Protein AF-A0A6V7Y720-F1 (afdb_monomer_lite)

Secondary structure (DSSP, 8-state):
--S-SSSSHHHHHHHHIIIIIIHHHHHHHHT--HHHHHHHHHHHHT-TT-TT--HHHHHHHHHHHHHHHHHHHHHHHHHH-HHHHHHHHHHHH-

Sequence (94 aa):
MNNSEYLNDEKLLKWADYSFTKSVVHFKRVALTNVEFALLIAIIFTKSDAKDLSPEGKELLYNESVKYTNILLRYNQRRLGLIEGLKDWMNVFV

Radius of gyration: 18.91 Å; chains: 1; bounding box: 63×24×42 Å

Organism: Meloidogyne enterolobii (NCBI:txid390850)

pLDDT: mean 80.52, std 15.99, range [40.69, 97.31]

Structure (mmCIF, N/CA/C/O backbone):
data_AF-A0A6V7Y720-F1
#
_entry.id   AF-A0A6V7Y720-F1
#
loop_
_atom_site.group_PDB
_atom_site.id
_atom_site.type_symbol
_atom_site.label_atom_id
_atom_site.label_alt_id
_atom_site.label_comp_id
_atom_site.label_asym_id
_atom_site.label_entity_id
_atom_site.label_seq_id
_atom_site.pdbx_PDB_ins_code
_atom_site.Cartn_x
_atom_site.Cartn_y
_atom_site.Cartn_z
_atom_site.occupancy
_atom_site.B_iso_or_equiv
_atom_site.auth_seq_id
_atom_site.auth_comp_id
_atom_site.auth_asym_id
_atom_site.auth_atom_id
_atom_site.pdbx_PDB_model_num
ATOM 1 N N . MET A 1 1 ? -45.997 17.032 -22.991 1.00 40.69 1 MET A N 1
ATOM 2 C CA . MET A 1 1 ? -44.718 16.290 -22.985 1.00 40.69 1 MET A CA 1
ATOM 3 C C . MET A 1 1 ? -43.660 17.274 -22.525 1.00 40.69 1 MET A C 1
ATOM 5 O O . MET A 1 1 ? -43.490 18.289 -23.184 1.00 40.69 1 MET A O 1
ATOM 9 N N . ASN A 1 2 ? -43.117 17.081 -21.321 1.00 41.12 2 ASN A N 1
ATOM 10 C CA . ASN A 1 2 ? -42.305 18.082 -20.624 1.00 41.12 2 ASN A CA 1
ATOM 11 C C . ASN A 1 2 ? -40.814 17.743 -20.769 1.00 41.12 2 ASN A C 1
ATOM 13 O O . ASN A 1 2 ? -40.421 16.606 -20.532 1.00 41.12 2 ASN A O 1
ATOM 17 N N . ASN A 1 3 ? -40.011 18.740 -21.142 1.00 45.53 3 ASN A N 1
ATOM 18 C CA . ASN A 1 3 ? -38.576 18.687 -21.466 1.00 45.53 3 ASN A CA 1
ATOM 19 C C . ASN A 1 3 ? -37.641 18.399 -20.261 1.00 45.53 3 ASN A C 1
ATOM 21 O O . ASN A 1 3 ? -36.552 18.963 -20.178 1.00 45.53 3 ASN A O 1
ATOM 25 N N . SER A 1 4 ? -38.037 17.563 -19.298 1.00 49.12 4 SER A N 1
ATOM 26 C CA . SER A 1 4 ? -37.257 17.323 -18.070 1.00 49.12 4 SER A CA 1
ATOM 27 C C . SER A 1 4 ? -36.291 16.133 -18.132 1.00 49.12 4 SER A C 1
ATOM 29 O O . SER A 1 4 ? -35.559 15.919 -17.172 1.00 49.12 4 SER A O 1
ATOM 31 N N . GLU A 1 5 ? -36.254 15.364 -19.225 1.00 51.97 5 GLU A N 1
ATOM 32 C CA . GLU A 1 5 ? -35.441 14.134 -19.313 1.00 51.97 5 GLU A CA 1
ATOM 33 C C . GLU A 1 5 ? -33.995 14.332 -19.804 1.00 51.97 5 GLU A C 1
ATOM 35 O O . GLU A 1 5 ? -33.165 13.463 -19.576 1.00 51.97 5 GLU A O 1
ATOM 40 N N . TYR A 1 6 ? -33.637 15.483 -20.383 1.00 48.97 6 TYR A N 1
ATOM 41 C CA . TYR A 1 6 ? -32.305 15.685 -20.990 1.00 48.97 6 TYR A CA 1
ATOM 42 C C . TYR A 1 6 ? -31.305 16.471 -20.121 1.00 48.97 6 TYR A C 1
ATOM 44 O O . TYR A 1 6 ? -30.144 16.629 -20.487 1.00 48.97 6 TYR A O 1
ATOM 52 N N . LEU A 1 7 ? -31.724 16.962 -18.951 1.00 47.94 7 LEU A N 1
ATOM 53 C CA . LEU A 1 7 ? -30.911 17.832 -18.082 1.00 47.94 7 LEU A CA 1
ATOM 54 C C . LEU A 1 7 ? -29.957 17.078 -17.134 1.00 47.94 7 LEU A C 1
ATOM 56 O O . LEU A 1 7 ? -29.240 17.715 -16.362 1.00 47.94 7 LEU A O 1
ATOM 60 N N . ASN A 1 8 ? -29.924 15.741 -17.183 1.00 58.00 8 ASN A N 1
ATOM 61 C CA . ASN A 1 8 ? -29.133 14.921 -16.257 1.00 58.00 8 ASN A CA 1
ATOM 62 C C . ASN A 1 8 ? -27.934 14.194 -16.889 1.00 58.00 8 ASN A C 1
ATOM 64 O O . ASN A 1 8 ? -27.030 13.805 -16.150 1.00 58.00 8 ASN A O 1
ATOM 68 N N . ASP A 1 9 ? -27.861 14.074 -18.217 1.00 64.31 9 ASP A N 1
ATOM 69 C CA . ASP A 1 9 ? -26.787 13.325 -18.889 1.00 64.31 9 ASP A CA 1
ATOM 70 C C . ASP A 1 9 ? -25.442 14.049 -18.854 1.00 64.31 9 ASP A C 1
ATOM 72 O O . ASP A 1 9 ? -24.419 13.444 -18.554 1.00 64.31 9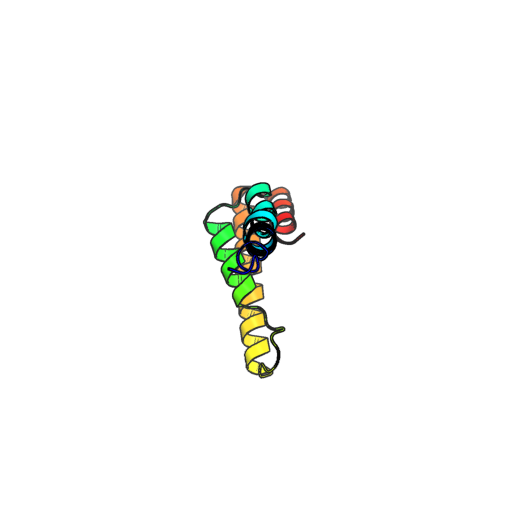 ASP A O 1
ATOM 76 N N . GLU A 1 10 ? -25.419 15.363 -19.079 1.00 70.94 10 GLU A N 1
ATOM 77 C CA . GLU A 1 10 ? -24.166 16.129 -19.084 1.00 70.94 10 GLU A CA 1
ATOM 78 C C . GLU A 1 10 ? -23.527 16.184 -17.687 1.00 70.94 10 GLU A C 1
ATOM 80 O O . GLU A 1 10 ? -22.305 16.127 -17.524 1.00 70.94 10 GLU A O 1
ATOM 85 N N . LYS A 1 11 ? -24.369 16.241 -16.648 1.00 75.00 11 LYS A N 1
ATOM 86 C CA . LYS A 1 11 ? -23.925 16.196 -15.257 1.00 75.00 11 LYS A CA 1
ATOM 87 C C . LYS A 1 11 ? -23.394 14.802 -14.929 1.00 75.00 11 LYS A C 1
ATOM 89 O O . LYS A 1 11 ? -22.277 14.707 -14.429 1.00 75.00 11 LYS A O 1
ATOM 94 N N . LEU A 1 12 ? -24.137 13.741 -15.258 1.00 72.00 12 LEU A N 1
ATOM 95 C CA . LEU A 1 12 ? -23.699 12.350 -15.085 1.00 72.00 12 LEU A CA 1
ATOM 96 C C . LEU A 1 12 ? -22.388 12.058 -15.820 1.00 72.00 12 LEU A C 1
ATOM 98 O O . LEU A 1 12 ? -21.490 11.466 -15.229 1.00 72.00 12 LEU A O 1
ATOM 102 N N . LEU A 1 13 ? -22.233 12.541 -17.053 1.00 72.38 13 LEU A N 1
ATOM 103 C CA . LEU A 1 13 ? -20.995 12.436 -17.825 1.00 72.38 13 LEU A CA 1
ATOM 104 C C . LEU A 1 13 ? -19.839 13.177 -17.147 1.00 72.38 13 LEU A C 1
ATOM 106 O O . LEU A 1 13 ? -18.743 12.633 -17.066 1.00 72.38 13 LEU A O 1
ATOM 110 N N . LYS A 1 14 ? -20.075 14.370 -16.586 1.00 76.69 14 LYS A N 1
ATOM 111 C CA . LYS A 1 14 ? -19.071 15.089 -15.781 1.00 76.69 14 LYS A CA 1
ATOM 112 C C . LYS A 1 14 ? -18.654 14.317 -14.532 1.00 76.69 14 LYS A C 1
ATOM 114 O O . LYS A 1 14 ?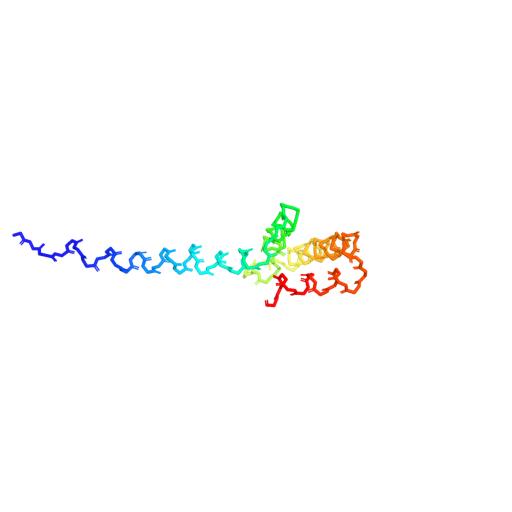 -17.470 14.300 -14.209 1.00 76.69 14 LYS A O 1
ATOM 119 N N . TRP A 1 15 ? -19.603 13.705 -13.824 1.00 74.50 15 TRP A N 1
ATOM 120 C CA . TRP A 1 15 ? -19.307 12.882 -12.649 1.00 74.50 15 TRP A CA 1
ATOM 121 C C . TRP A 1 15 ? -18.557 11.611 -13.040 1.00 74.50 15 TRP A C 1
ATOM 123 O O . TRP A 1 15 ? -17.548 11.301 -12.419 1.00 74.50 15 TRP A O 1
ATOM 133 N N . ALA A 1 16 ? -18.978 10.926 -14.102 1.00 66.88 16 ALA A N 1
ATOM 134 C CA . ALA A 1 16 ? -18.288 9.753 -14.622 1.00 66.88 16 ALA A CA 1
ATOM 135 C C . ALA A 1 16 ? -16.859 10.093 -15.080 1.00 66.88 16 ALA A C 1
ATOM 137 O O . ALA A 1 16 ? -15.918 9.398 -14.711 1.00 66.88 16 ALA A O 1
ATOM 138 N N . ASP A 1 17 ? -16.664 11.194 -15.806 1.00 67.62 17 ASP A N 1
ATOM 139 C CA . ASP A 1 17 ? -15.336 11.653 -16.223 1.00 67.62 17 ASP A CA 1
ATOM 140 C C . ASP A 1 17 ? -14.455 12.029 -15.021 1.00 67.62 17 ASP A C 1
ATOM 142 O O . ASP A 1 17 ? -13.271 11.694 -14.966 1.00 67.62 17 ASP A O 1
ATOM 146 N N . TYR A 1 18 ? -15.030 12.662 -13.997 1.00 69.75 18 TYR A N 1
ATOM 147 C CA . TYR A 1 18 ? -14.302 12.983 -12.772 1.00 69.75 18 TYR A CA 1
ATOM 148 C C . TYR A 1 18 ? -13.913 11.722 -11.982 1.00 69.75 18 TYR A C 1
ATOM 150 O O . TYR A 1 18 ? -12.765 11.599 -11.560 1.00 69.75 18 TYR A O 1
ATOM 158 N N . SER A 1 19 ? -14.841 10.778 -11.817 1.00 64.38 19 SER A N 1
ATOM 159 C CA . SER A 1 19 ? -14.661 9.561 -11.018 1.00 64.38 19 SER A CA 1
ATOM 160 C C . SER A 1 19 ? -13.824 8.484 -11.709 1.00 64.38 19 SER A C 1
ATOM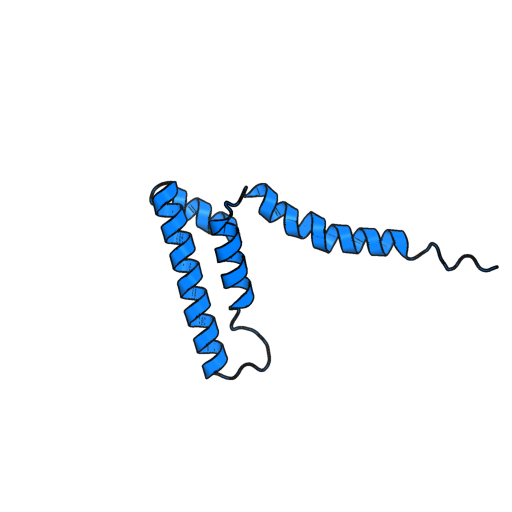 162 O O . SER A 1 19 ? -13.107 7.751 -11.034 1.00 64.38 19 SER A O 1
ATOM 164 N N . PHE A 1 20 ? -13.904 8.368 -13.035 1.00 64.81 20 PHE A N 1
ATOM 165 C CA . PHE A 1 20 ? -13.212 7.320 -13.786 1.00 64.81 20 PHE A CA 1
ATOM 166 C C . PHE A 1 20 ? -12.048 7.862 -14.602 1.00 64.81 20 PHE A C 1
ATOM 168 O O . PHE A 1 20 ? -10.980 7.263 -14.585 1.00 64.81 20 PHE A O 1
ATOM 175 N N . THR A 1 21 ? -12.185 8.994 -15.292 1.00 62.59 21 THR A N 1
ATOM 176 C CA . THR A 1 21 ? -11.092 9.497 -16.136 1.00 62.59 21 THR A CA 1
ATOM 177 C C . THR A 1 21 ? -10.053 10.225 -15.298 1.00 62.59 21 THR A C 1
ATOM 179 O O . THR A 1 21 ? -8.882 9.856 -15.330 1.00 62.59 21 THR A O 1
ATOM 182 N N . LYS A 1 22 ? -10.447 11.222 -14.495 1.00 60.66 22 LYS A N 1
ATOM 183 C CA . LYS A 1 22 ? -9.484 12.034 -13.727 1.00 60.66 22 LYS A CA 1
ATOM 184 C C . LYS A 1 22 ? -8.812 11.252 -12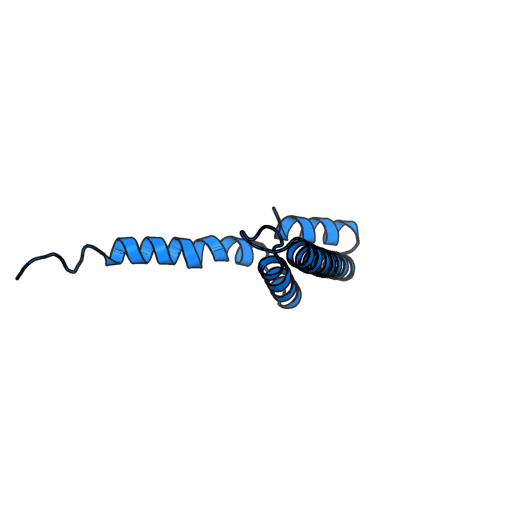.603 1.00 60.66 22 LYS A C 1
ATOM 186 O O . LYS A 1 22 ? -7.604 11.386 -12.423 1.00 60.66 22 LYS A O 1
ATOM 191 N N . SER A 1 23 ? -9.550 10.386 -11.911 1.00 61.69 23 SER A N 1
ATOM 192 C CA . SER A 1 23 ? -8.974 9.503 -10.889 1.00 61.69 23 SER A CA 1
ATOM 193 C C . SER A 1 23 ? -7.988 8.486 -11.478 1.00 61.69 23 SER A C 1
ATOM 195 O O . SER A 1 23 ? -6.988 8.170 -10.841 1.00 61.69 23 SER A O 1
ATOM 197 N N . VAL A 1 24 ? -8.212 8.014 -12.713 1.00 59.78 24 VAL A N 1
ATOM 198 C CA . VAL A 1 24 ? -7.329 7.037 -13.380 1.00 59.78 24 VAL A CA 1
ATOM 199 C C . VAL A 1 24 ? -6.186 7.698 -14.153 1.00 59.78 24 VAL A C 1
ATOM 201 O O . VAL A 1 24 ? -5.156 7.064 -14.377 1.00 59.78 24 VAL A O 1
ATOM 204 N N . VAL A 1 25 ? -6.304 8.978 -14.527 1.00 57.38 25 VAL A N 1
ATOM 205 C CA . VAL A 1 25 ? -5.236 9.731 -15.208 1.00 57.38 25 VAL A CA 1
ATOM 206 C C . VAL A 1 25 ? -3.944 9.729 -14.394 1.00 57.38 25 VAL A C 1
ATOM 208 O O . VAL A 1 25 ? -2.882 9.554 -14.986 1.00 57.38 25 VAL A O 1
ATOM 211 N N . HIS A 1 26 ? -4.010 9.824 -13.063 1.00 58.81 26 HIS A N 1
ATOM 212 C CA . HIS A 1 26 ? -2.820 9.714 -12.212 1.00 58.81 26 HIS A CA 1
ATOM 213 C C . HIS A 1 26 ? -2.164 8.326 -12.313 1.00 58.81 26 HIS A C 1
ATOM 215 O O . HIS A 1 26 ? -0.953 8.241 -12.498 1.00 58.81 26 HIS A O 1
ATOM 221 N N . PHE A 1 27 ? -2.951 7.245 -12.349 1.00 58.28 27 PHE A N 1
ATOM 222 C CA . PHE A 1 27 ? -2.433 5.881 -12.538 1.00 58.28 27 PHE A CA 1
ATOM 223 C C . PHE A 1 27 ? -1.872 5.630 -13.941 1.00 58.28 27 PHE A C 1
ATOM 225 O O . PHE A 1 27 ? -0.853 4.956 -14.088 1.00 58.28 27 PHE A O 1
ATOM 232 N N . LYS A 1 28 ? -2.482 6.218 -14.979 1.00 53.56 28 LYS A N 1
ATOM 233 C CA . LYS A 1 28 ? -1.952 6.170 -16.352 1.00 53.56 28 LYS A CA 1
ATOM 234 C C . LYS A 1 28 ? -0.643 6.942 -16.497 1.00 53.56 28 LYS A C 1
ATOM 236 O O . LYS A 1 28 ? 0.205 6.535 -17.283 1.00 53.56 28 LYS A O 1
ATOM 241 N N . ARG A 1 29 ? -0.471 8.037 -15.751 1.00 56.66 29 ARG A N 1
ATOM 242 C CA . ARG A 1 29 ? 0.725 8.888 -15.817 1.00 56.66 29 ARG A CA 1
ATOM 243 C C . ARG A 1 29 ? 1.958 8.227 -15.196 1.00 56.66 29 ARG A C 1
ATOM 245 O O . ARG A 1 29 ? 3.062 8.503 -15.647 1.00 56.66 29 ARG A O 1
ATOM 252 N N . VAL A 1 30 ? 1.756 7.350 -14.209 1.00 64.12 30 VAL A N 1
ATOM 253 C CA . VAL A 1 30 ? 2.825 6.606 -13.518 1.00 64.12 30 VAL A CA 1
ATOM 254 C C . VAL A 1 30 ? 3.130 5.257 -14.199 1.00 64.12 30 VAL A C 1
ATOM 256 O O . VAL A 1 30 ? 4.122 4.623 -13.871 1.00 64.12 30 VAL A O 1
ATOM 259 N N . ALA A 1 31 ? 2.336 4.833 -15.197 1.00 72.19 31 ALA A N 1
ATOM 260 C CA . ALA A 1 31 ? 2.529 3.575 -15.934 1.00 72.19 31 ALA A CA 1
ATOM 261 C C . ALA A 1 31 ? 2.790 2.369 -15.005 1.00 72.19 31 ALA A C 1
ATOM 263 O O . ALA A 1 31 ? 3.728 1.596 -15.212 1.00 72.19 31 ALA A O 1
ATOM 264 N N . LEU A 1 32 ? 1.953 2.238 -13.967 1.00 79.69 32 LEU A N 1
ATOM 265 C CA . LEU A 1 32 ? 2.100 1.210 -12.940 1.00 79.69 32 LEU A CA 1
ATOM 266 C C . LEU A 1 32 ? 2.137 -0.193 -13.553 1.00 79.69 32 LEU A C 1
ATOM 268 O O . LEU A 1 32 ? 1.310 -0.562 -14.390 1.00 79.69 32 LEU A O 1
ATOM 272 N N . THR A 1 33 ? 3.065 -1.005 -13.069 1.00 85.50 33 THR A N 1
ATOM 273 C CA . THR A 1 33 ? 3.050 -2.452 -13.260 1.00 85.50 33 THR A CA 1
ATOM 274 C C . THR A 1 33 ? 1.849 -3.074 -12.541 1.00 85.50 33 THR A C 1
ATOM 276 O O . THR A 1 33 ? 1.315 -2.525 -11.574 1.00 85.50 33 THR A O 1
ATOM 279 N N . ASN A 1 34 ? 1.460 -4.285 -12.948 1.00 86.25 34 ASN A N 1
ATOM 280 C CA . ASN A 1 34 ? 0.391 -5.032 -12.273 1.00 86.25 34 ASN A CA 1
ATOM 281 C C . ASN A 1 34 ? 0.683 -5.265 -10.779 1.00 86.25 34 ASN A C 1
ATOM 283 O O . ASN A 1 34 ? -0.243 -5.316 -9.973 1.00 86.25 34 ASN A O 1
ATOM 287 N N . VAL A 1 35 ? 1.963 -5.397 -10.408 1.00 89.31 35 VAL A N 1
ATOM 288 C CA . VAL A 1 35 ? 2.388 -5.582 -9.013 1.00 89.31 35 VAL A CA 1
ATOM 289 C C . VAL A 1 35 ? 2.184 -4.297 -8.215 1.00 89.31 35 VAL A C 1
ATOM 291 O O . VAL A 1 35 ? 1.595 -4.343 -7.138 1.00 89.31 35 VAL A O 1
ATOM 294 N N . GLU A 1 36 ? 2.610 -3.152 -8.752 1.00 88.56 36 GLU A N 1
ATOM 295 C CA . GLU A 1 36 ? 2.410 -1.851 -8.103 1.00 88.56 36 GLU A CA 1
ATOM 296 C C . GLU A 1 36 ? 0.924 -1.526 -7.958 1.00 88.56 36 GLU A C 1
ATOM 298 O O . GLU A 1 36 ? 0.494 -1.096 -6.891 1.00 88.56 36 GLU A O 1
ATOM 303 N N . PHE A 1 37 ? 0.123 -1.810 -8.989 1.00 87.44 37 PHE A N 1
ATOM 304 C CA . PHE A 1 37 ? -1.325 -1.632 -8.934 1.00 87.44 37 PHE A CA 1
ATOM 305 C C . PHE A 1 37 ? -1.970 -2.493 -7.837 1.00 87.44 37 PHE A C 1
ATOM 307 O O . PHE A 1 37 ? -2.728 -1.978 -7.018 1.00 87.44 37 PHE A O 1
ATOM 314 N N . ALA A 1 38 ? -1.639 -3.786 -7.764 1.00 89.94 38 ALA A N 1
ATOM 315 C CA . ALA A 1 38 ? -2.185 -4.679 -6.742 1.00 89.94 38 ALA A CA 1
ATOM 316 C C . ALA A 1 38 ? -1.799 -4.247 -5.316 1.00 89.94 38 ALA A C 1
ATOM 318 O O . ALA A 1 38 ? -2.642 -4.246 -4.416 1.00 89.94 38 ALA A O 1
ATOM 319 N N . LEU A 1 39 ? -0.542 -3.844 -5.111 1.00 92.00 39 LEU A N 1
ATOM 320 C CA . LEU A 1 39 ? -0.061 -3.357 -3.817 1.00 92.00 39 LEU A CA 1
ATOM 321 C C . LEU A 1 39 ? -0.722 -2.036 -3.426 1.00 92.00 39 LEU A C 1
ATOM 323 O O . LEU A 1 39 ? -1.082 -1.857 -2.265 1.00 92.00 39 LEU A O 1
ATOM 327 N N . LEU A 1 40 ? -0.938 -1.137 -4.384 1.00 90.00 40 LEU A N 1
ATOM 328 C CA . LEU A 1 40 ? -1.631 0.116 -4.130 1.00 90.00 40 LEU A CA 1
ATOM 329 C C . LEU A 1 40 ? -3.086 -0.110 -3.707 1.00 90.00 40 LEU A C 1
ATOM 331 O O . LEU A 1 40 ? -3.554 0.509 -2.752 1.00 90.00 40 LEU A O 1
ATOM 335 N N . ILE A 1 41 ? -3.788 -1.026 -4.378 1.00 90.06 41 ILE A N 1
ATOM 336 C CA . ILE A 1 41 ? -5.145 -1.422 -3.997 1.00 90.06 41 ILE A CA 1
ATOM 337 C C . ILE A 1 41 ? -5.161 -1.960 -2.562 1.00 90.06 41 ILE A C 1
ATOM 339 O O . ILE A 1 41 ? -5.976 -1.509 -1.758 1.00 90.06 41 ILE A O 1
ATOM 343 N N . ALA A 1 42 ? -4.229 -2.851 -2.207 1.00 92.56 42 ALA A N 1
ATOM 344 C CA . ALA A 1 42 ? -4.120 -3.363 -0.842 1.00 92.56 42 ALA A CA 1
ATOM 345 C C . ALA A 1 42 ? -3.941 -2.228 0.183 1.00 92.56 42 ALA A C 1
ATOM 347 O O . ALA A 1 42 ? -4.672 -2.181 1.168 1.00 92.56 42 ALA A O 1
ATOM 348 N N . ILE A 1 43 ? -3.055 -1.263 -0.093 1.00 91.75 43 ILE A N 1
ATOM 349 C CA . ILE A 1 43 ? -2.820 -0.101 0.779 1.00 91.75 43 ILE A CA 1
ATOM 350 C C . ILE A 1 43 ? -4.103 0.717 0.975 1.00 91.75 43 ILE A C 1
ATOM 352 O O . ILE A 1 43 ? -4.454 1.032 2.113 1.00 91.75 43 ILE A O 1
ATOM 356 N N . ILE A 1 44 ? -4.830 1.013 -0.109 1.00 89.19 44 ILE A N 1
ATOM 357 C CA . ILE A 1 44 ? -6.090 1.773 -0.065 1.00 89.19 44 ILE A CA 1
ATOM 358 C C . ILE A 1 44 ? -7.138 1.064 0.803 1.00 89.19 44 ILE A C 1
ATOM 360 O O . ILE A 1 44 ? -7.807 1.718 1.603 1.00 89.19 44 ILE A O 1
ATOM 364 N N . PHE A 1 45 ? -7.269 -0.258 0.679 1.00 90.44 45 PHE A N 1
ATOM 365 C CA . PHE A 1 45 ? -8.235 -1.037 1.461 1.00 90.44 45 PHE A CA 1
ATOM 366 C C . PHE A 1 45 ? -7.815 -1.260 2.920 1.00 90.44 45 PHE A C 1
ATOM 368 O O . PHE A 1 45 ? -8.663 -1.566 3.754 1.00 90.44 45 PHE A O 1
ATOM 375 N N . THR A 1 46 ? -6.540 -1.059 3.256 1.00 93.25 46 THR A N 1
ATOM 376 C CA . THR A 1 46 ? -6.016 -1.162 4.632 1.00 93.25 46 THR A CA 1
ATOM 377 C C . THR A 1 46 ? -5.965 0.170 5.384 1.00 93.25 46 THR A C 1
ATOM 379 O O . THR A 1 46 ? -5.207 0.329 6.337 1.00 93.25 46 THR A O 1
ATOM 382 N N . LYS A 1 47 ? -6.756 1.163 4.974 1.00 88.31 47 LYS A N 1
ATOM 383 C CA . LYS A 1 47 ? -6.809 2.454 5.663 1.00 88.31 47 LYS A CA 1
ATOM 384 C C . LYS A 1 47 ? -7.371 2.328 7.084 1.00 88.31 47 LYS A C 1
ATOM 386 O O . LYS A 1 47 ? -8.525 1.956 7.281 1.00 88.31 47 LYS A O 1
ATOM 391 N N . SER A 1 48 ? -6.553 2.674 8.077 1.00 91.69 48 SER A N 1
ATOM 392 C CA . SER A 1 48 ? -6.900 2.602 9.503 1.00 91.69 48 SER A CA 1
ATOM 393 C C . SER A 1 48 ? -7.656 3.825 10.033 1.00 91.69 48 SER A C 1
ATOM 395 O O . SER A 1 48 ? -8.065 3.843 11.194 1.00 91.69 48 SER A O 1
ATOM 397 N N . ASP A 1 49 ? -7.860 4.852 9.208 1.00 89.31 49 ASP A N 1
ATOM 398 C CA . ASP A 1 49 ? -8.540 6.100 9.570 1.00 89.31 49 ASP A CA 1
ATOM 399 C C . ASP A 1 49 ? -10.068 6.037 9.403 1.00 89.31 49 ASP A C 1
ATOM 401 O O . ASP A 1 49 ? -10.756 7.030 9.649 1.00 89.31 49 ASP A O 1
ATOM 405 N N . ALA A 1 50 ? -10.619 4.876 9.030 1.00 88.06 50 ALA A N 1
ATOM 406 C CA . ALA A 1 50 ? -12.058 4.716 8.892 1.00 88.06 50 ALA A CA 1
ATOM 407 C C . ALA A 1 50 ? -12.782 4.974 10.224 1.00 88.06 50 ALA A C 1
ATOM 409 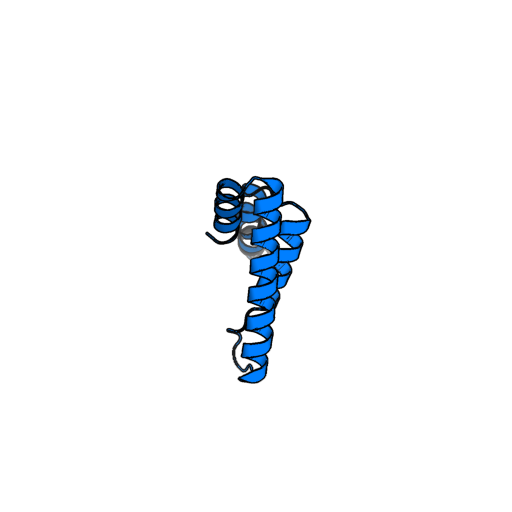O O . ALA A 1 50 ? -12.371 4.538 11.309 1.00 88.06 50 ALA A O 1
ATOM 410 N N . LYS A 1 51 ? -13.885 5.719 10.123 1.00 91.25 51 LYS A N 1
ATOM 411 C CA . LYS A 1 51 ? -14.739 6.053 11.260 1.00 91.25 51 LYS A CA 1
ATOM 412 C C . LYS A 1 51 ? -15.287 4.768 11.890 1.00 91.25 51 LYS A C 1
ATOM 414 O O . LYS A 1 51 ? -15.549 3.796 11.191 1.00 91.25 51 LYS A O 1
ATOM 419 N N . ASP A 1 52 ? -15.447 4.786 13.210 1.00 94.12 52 ASP A N 1
ATOM 420 C CA . ASP A 1 52 ? -16.073 3.713 13.996 1.00 94.12 52 ASP A CA 1
ATOM 421 C C . ASP A 1 52 ? -15.285 2.383 14.059 1.00 94.12 52 ASP A C 1
ATOM 423 O O . ASP A 1 52 ? -15.771 1.400 14.616 1.00 94.12 52 ASP A O 1
ATOM 427 N N . LEU A 1 53 ? -14.030 2.354 13.587 1.00 94.38 53 LEU A N 1
ATOM 428 C CA . LEU A 1 53 ? -13.105 1.249 13.866 1.00 94.38 53 LEU A CA 1
ATOM 429 C C . LEU A 1 53 ? -12.722 1.196 15.352 1.00 94.38 53 LEU A C 1
ATOM 431 O O . LEU A 1 53 ? -12.357 2.221 15.944 1.00 94.38 53 LEU A O 1
ATOM 435 N N . SER A 1 54 ? -12.714 -0.015 15.923 1.00 96.88 54 SER A N 1
ATOM 436 C CA . SER A 1 54 ? -12.143 -0.253 17.252 1.00 96.88 54 SER A CA 1
ATOM 437 C C . SER A 1 54 ? -10.634 0.035 17.256 1.00 96.88 54 SER A C 1
ATOM 439 O O . SER A 1 54 ? -10.001 -0.029 16.196 1.00 96.88 54 SER A O 1
ATOM 441 N N . PRO A 1 55 ? -10.027 0.341 18.417 1.00 96.00 55 PRO A N 1
ATOM 442 C CA . PRO A 1 55 ? -8.580 0.526 18.521 1.00 96.00 55 PRO A CA 1
ATOM 443 C C . PRO A 1 55 ? -7.775 -0.634 17.915 1.00 96.00 55 PRO A C 1
ATOM 445 O O . PRO A 1 55 ? -6.849 -0.399 17.142 1.00 96.00 55 PRO A O 1
ATOM 448 N N . GLU A 1 56 ? -8.191 -1.874 18.176 1.00 97.31 56 GLU A N 1
ATOM 449 C CA . GLU A 1 56 ? -7.555 -3.090 17.659 1.00 97.31 56 GLU A CA 1
ATOM 450 C C . GLU A 1 56 ? -7.701 -3.193 16.135 1.00 97.31 56 GLU A C 1
ATOM 452 O O . GLU A 1 56 ? -6.754 -3.543 15.432 1.00 97.31 56 GLU A O 1
ATOM 457 N N . GLY A 1 57 ? -8.875 -2.840 15.598 1.00 96.38 57 GLY A N 1
ATOM 458 C CA . GLY A 1 57 ? -9.110 -2.800 14.154 1.00 96.38 57 GLY A CA 1
ATOM 459 C C . GLY A 1 57 ? -8.239 -1.757 13.451 1.00 96.38 57 GLY A C 1
ATOM 460 O O . GLY A 1 57 ? -7.689 -2.030 12.382 1.00 96.38 57 GLY A O 1
ATOM 461 N N . LYS A 1 58 ? -8.055 -0.582 14.068 1.00 96.69 58 LYS A N 1
ATOM 462 C CA . LYS A 1 58 ? -7.149 0.456 13.553 1.00 96.69 58 LYS A CA 1
ATOM 463 C C . LYS A 1 58 ? -5.703 -0.021 13.534 1.00 96.69 58 LYS A C 1
ATOM 465 O O . LYS A 1 58 ? -5.016 0.190 12.538 1.00 96.69 58 LYS A O 1
ATOM 470 N N . GLU A 1 59 ? -5.253 -0.666 14.607 1.00 96.75 59 GLU A N 1
ATOM 471 C CA . GLU A 1 59 ? -3.896 -1.207 14.702 1.00 96.75 59 GLU A CA 1
ATOM 472 C C . GLU A 1 59 ? -3.645 -2.295 13.650 1.00 96.75 59 GLU A C 1
ATOM 474 O O . GLU A 1 59 ? -2.636 -2.253 12.943 1.00 96.75 59 GLU A O 1
ATOM 479 N N . LEU A 1 60 ? -4.589 -3.225 13.479 1.00 97.06 60 LEU A N 1
ATOM 480 C CA . LEU A 1 60 ? -4.495 -4.286 12.476 1.00 97.06 60 LEU A CA 1
ATOM 481 C C . LEU A 1 60 ? -4.382 -3.715 11.059 1.00 97.06 60 LEU A C 1
ATOM 483 O O . LEU A 1 60 ? -3.476 -4.090 10.311 1.00 97.06 60 LEU A O 1
ATOM 487 N N . LEU A 1 61 ? -5.274 -2.789 10.695 1.00 96.69 61 LEU A N 1
ATOM 488 C CA . LEU A 1 61 ? -5.267 -2.164 9.370 1.00 96.69 61 LEU A CA 1
ATOM 489 C C . LEU A 1 61 ? -3.997 -1.336 9.149 1.00 96.69 61 LEU A C 1
ATOM 491 O O . LEU A 1 61 ? -3.389 -1.420 8.083 1.00 96.69 61 LEU A O 1
ATOM 495 N N . TYR A 1 62 ? -3.534 -0.615 10.173 1.00 95.75 62 TYR A N 1
ATOM 496 C CA . TYR A 1 62 ? -2.280 0.129 10.104 1.00 95.75 62 TYR A CA 1
ATOM 497 C C . TYR A 1 62 ? -1.093 -0.799 9.820 1.00 95.75 62 TYR A C 1
ATOM 499 O O . TYR A 1 62 ? -0.341 -0.558 8.874 1.00 95.75 62 TYR A O 1
ATOM 507 N N . ASN A 1 63 ? -0.959 -1.893 10.571 1.00 96.50 63 ASN A N 1
ATOM 508 C CA . ASN A 1 63 ? 0.137 -2.845 10.400 1.00 96.50 63 ASN A CA 1
ATOM 509 C C . ASN A 1 63 ? 0.147 -3.480 9.000 1.00 96.50 63 ASN A C 1
ATOM 511 O O . ASN A 1 63 ? 1.207 -3.584 8.374 1.00 96.50 63 ASN A O 1
ATOM 515 N N . GLU A 1 64 ? -1.024 -3.844 8.469 1.00 96.31 64 GLU A N 1
ATOM 516 C CA . GLU A 1 64 ? -1.132 -4.349 7.097 1.00 96.31 64 GLU A CA 1
ATOM 517 C C . GLU A 1 64 ? -0.797 -3.264 6.057 1.00 96.31 64 GLU A C 1
ATOM 519 O O . GLU A 1 64 ? -0.034 -3.529 5.124 1.00 96.31 64 GLU A O 1
ATOM 524 N N . SER A 1 65 ? -1.245 -2.019 6.247 1.00 94.19 65 SER A N 1
ATOM 525 C CA . SER A 1 65 ? -0.906 -0.910 5.339 1.00 94.19 65 SER A CA 1
ATOM 526 C C . SER A 1 65 ? 0.604 -0.645 5.271 1.00 94.19 65 SER A C 1
ATOM 528 O O . SER A 1 65 ? 1.172 -0.483 4.183 1.00 94.19 65 SER A O 1
ATOM 530 N N . VAL A 1 66 ? 1.293 -0.690 6.418 1.00 94.88 66 VAL A N 1
ATOM 531 C CA . VAL A 1 66 ? 2.750 -0.524 6.519 1.00 94.88 66 VAL A CA 1
ATOM 532 C C . VAL A 1 66 ? 3.471 -1.663 5.803 1.00 94.88 66 VAL A C 1
ATOM 534 O O . VAL A 1 66 ? 4.442 -1.440 5.074 1.00 94.88 66 VAL A O 1
ATOM 537 N N . LYS A 1 67 ? 2.989 -2.897 5.963 1.00 96.56 67 LYS A N 1
ATOM 538 C CA . LYS A 1 67 ? 3.542 -4.077 5.291 1.00 96.56 67 LYS A CA 1
ATOM 539 C C . LYS A 1 67 ? 3.456 -3.954 3.770 1.00 96.56 67 LYS A C 1
ATOM 541 O O . LYS A 1 67 ? 4.482 -4.124 3.109 1.00 96.56 67 LYS A O 1
ATOM 546 N N . TYR A 1 68 ? 2.297 -3.608 3.207 1.00 95.25 68 TYR A N 1
ATOM 547 C CA . TYR A 1 68 ? 2.161 -3.438 1.753 1.00 95.25 68 TYR A CA 1
ATOM 548 C C . TYR A 1 68 ? 2.990 -2.265 1.221 1.00 95.25 68 TYR A C 1
ATOM 550 O O . TYR A 1 68 ? 3.644 -2.399 0.185 1.00 95.25 68 TYR A O 1
ATOM 558 N N . THR A 1 69 ? 3.067 -1.165 1.974 1.00 93.44 69 THR A N 1
ATOM 559 C CA . THR A 1 69 ? 3.922 -0.013 1.641 1.00 93.44 69 THR A CA 1
ATOM 560 C C . THR A 1 69 ? 5.398 -0.409 1.549 1.00 93.44 69 THR A C 1
ATOM 562 O O . THR A 1 69 ? 6.086 -0.054 0.589 1.00 93.44 69 THR A O 1
ATOM 565 N N . ASN A 1 70 ? 5.882 -1.210 2.503 1.00 95.38 70 ASN A N 1
ATOM 566 C CA . ASN A 1 70 ? 7.252 -1.724 2.504 1.00 95.38 70 ASN A CA 1
ATOM 567 C C . ASN A 1 70 ? 7.522 -2.700 1.352 1.00 95.38 70 ASN A C 1
ATOM 569 O O . ASN A 1 70 ? 8.618 -2.697 0.786 1.00 95.38 70 ASN A O 1
ATOM 573 N N . ILE A 1 71 ? 6.547 -3.545 1.001 1.00 96.12 71 ILE A N 1
ATOM 574 C CA . ILE A 1 71 ? 6.667 -4.455 -0.145 1.00 96.12 71 ILE A CA 1
ATOM 575 C C . ILE A 1 71 ? 6.791 -3.649 -1.443 1.00 96.12 71 ILE A C 1
ATOM 577 O O . ILE A 1 71 ? 7.671 -3.954 -2.247 1.00 96.12 71 ILE A O 1
ATOM 581 N N . LEU A 1 72 ? 5.981 -2.600 -1.615 1.00 94.12 72 LEU A N 1
ATOM 582 C CA . LEU A 1 72 ? 6.025 -1.724 -2.787 1.00 94.12 72 LEU A CA 1
ATOM 583 C C . LEU A 1 72 ? 7.383 -1.026 -2.928 1.00 94.12 72 LEU A C 1
ATOM 585 O O . LEU A 1 72 ? 7.996 -1.086 -3.991 1.00 94.12 72 LEU A O 1
ATOM 589 N N . LEU A 1 73 ? 7.908 -0.450 -1.840 1.00 93.44 73 LEU A N 1
ATOM 590 C CA . LEU A 1 73 ? 9.234 0.173 -1.848 1.00 93.44 73 LEU A CA 1
ATOM 591 C C . LEU A 1 73 ? 10.322 -0.825 -2.269 1.00 93.44 73 LEU A C 1
ATOM 593 O O . LEU A 1 73 ? 11.136 -0.537 -3.145 1.00 93.44 73 LEU A O 1
ATOM 597 N N . ARG A 1 74 ? 10.322 -2.024 -1.676 1.00 95.50 74 ARG A N 1
ATOM 598 C CA . ARG A 1 74 ? 11.312 -3.064 -1.995 1.00 95.50 74 ARG A CA 1
ATOM 599 C C . ARG A 1 74 ? 11.182 -3.566 -3.429 1.00 95.50 74 ARG A C 1
ATOM 601 O O . ARG A 1 74 ? 12.201 -3.868 -4.048 1.00 95.50 74 ARG A O 1
ATOM 608 N N . TYR A 1 75 ? 9.961 -3.679 -3.949 1.00 94.38 75 TYR A N 1
ATOM 609 C CA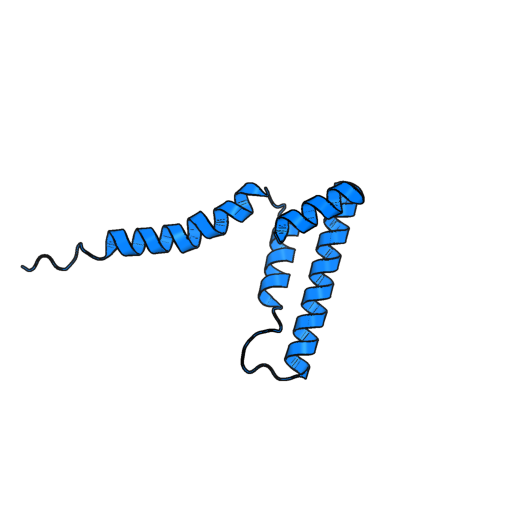 . TYR A 1 75 ? 9.718 -4.044 -5.342 1.00 94.38 75 TYR A CA 1
ATOM 610 C C . TYR A 1 75 ? 10.351 -3.012 -6.285 1.00 94.38 75 TYR A C 1
ATOM 612 O O . TYR A 1 75 ? 11.163 -3.384 -7.137 1.00 94.38 75 TYR A O 1
ATOM 620 N N . ASN A 1 76 ? 10.094 -1.723 -6.051 1.00 91.38 76 ASN A N 1
ATOM 621 C CA . ASN A 1 76 ? 10.637 -0.639 -6.872 1.00 91.38 76 ASN A CA 1
ATOM 622 C C . ASN A 1 76 ? 12.165 -0.567 -6.769 1.00 91.38 76 ASN A C 1
ATOM 624 O O . ASN A 1 76 ? 12.848 -0.467 -7.787 1.00 91.38 76 ASN A O 1
ATOM 628 N N . GLN A 1 77 ? 12.723 -0.712 -5.562 1.00 93.06 77 GLN A N 1
ATOM 629 C CA . GLN A 1 77 ? 14.174 -0.728 -5.345 1.00 93.06 77 GLN A CA 1
ATOM 630 C C . GLN A 1 77 ? 14.878 -1.896 -6.042 1.00 93.06 77 GLN A C 1
ATOM 632 O O . GLN A 1 77 ? 15.976 -1.726 -6.566 1.00 93.06 77 GLN A O 1
ATOM 637 N N . ARG A 1 78 ? 14.257 -3.082 -6.081 1.00 93.94 78 ARG A N 1
ATOM 638 C CA . ARG A 1 78 ? 14.798 -4.235 -6.821 1.00 93.94 78 ARG A CA 1
ATOM 639 C C . ARG A 1 78 ? 14.749 -4.030 -8.332 1.00 93.94 78 ARG A C 1
ATOM 641 O O . ARG A 1 78 ? 15.630 -4.523 -9.026 1.00 93.94 78 ARG A O 1
ATOM 648 N N . ARG A 1 79 ? 13.718 -3.345 -8.832 1.00 92.31 79 ARG A N 1
ATOM 649 C CA . ARG A 1 79 ? 13.495 -3.125 -10.266 1.00 92.31 79 ARG A CA 1
ATOM 650 C C . ARG A 1 79 ? 14.374 -2.012 -10.835 1.00 92.31 79 ARG A C 1
ATOM 652 O O . ARG A 1 79 ? 14.850 -2.143 -11.957 1.00 92.31 79 ARG A O 1
ATOM 659 N N . LEU A 1 80 ? 14.565 -0.931 -10.080 1.00 90.38 80 LEU A N 1
ATOM 660 C CA . LEU A 1 80 ? 15.150 0.316 -10.584 1.00 90.38 80 LEU A CA 1
ATOM 661 C C . LEU A 1 80 ? 16.475 0.698 -9.905 1.00 90.38 80 LEU A C 1
ATOM 663 O O . LEU A 1 80 ? 17.180 1.559 -10.416 1.00 90.38 80 LEU A O 1
ATOM 667 N N . GLY A 1 81 ? 16.829 0.065 -8.783 1.00 89.75 81 GLY A N 1
ATOM 668 C CA . GLY A 1 81 ? 17.922 0.501 -7.911 1.00 89.75 81 GLY A CA 1
ATOM 669 C C . GLY A 1 81 ? 17.414 1.279 -6.694 1.00 89.75 81 GLY A C 1
ATOM 670 O O . GLY A 1 81 ? 16.248 1.664 -6.617 1.00 89.75 81 GLY A O 1
ATOM 671 N N . LEU A 1 82 ? 18.276 1.484 -5.693 1.00 88.38 82 LEU A N 1
ATOM 672 C CA . LEU A 1 82 ? 17.868 2.020 -4.386 1.00 88.38 82 LEU A CA 1
ATOM 673 C C . LEU A 1 82 ? 17.243 3.423 -4.465 1.00 88.38 82 LEU A C 1
ATOM 675 O O . LEU A 1 82 ? 16.208 3.662 -3.841 1.00 88.38 82 LEU A O 1
ATOM 679 N N . ILE A 1 83 ? 17.873 4.342 -5.204 1.00 90.50 83 ILE A N 1
ATOM 680 C CA . ILE A 1 83 ? 17.465 5.755 -5.275 1.00 90.50 83 ILE A CA 1
ATOM 681 C C . ILE A 1 83 ? 16.292 5.918 -6.241 1.00 90.50 83 ILE A C 1
ATOM 683 O O . ILE A 1 83 ? 15.297 6.566 -5.918 1.00 90.50 83 ILE A O 1
ATOM 687 N N . GLU A 1 84 ? 16.392 5.317 -7.420 1.00 87.38 84 GLU A N 1
ATOM 688 C CA . GLU A 1 84 ? 15.378 5.364 -8.468 1.00 87.38 84 GLU A CA 1
ATOM 689 C C . GLU A 1 84 ? 14.094 4.674 -8.008 1.00 87.38 84 GLU A C 1
ATOM 691 O O . GLU A 1 84 ? 13.009 5.219 -8.185 1.00 87.38 84 GLU A O 1
ATOM 696 N N . GLY A 1 85 ? 14.212 3.533 -7.326 1.00 85.00 85 GLY A N 1
ATOM 697 C CA . GLY A 1 85 ? 13.074 2.829 -6.749 1.00 85.00 85 GLY A CA 1
ATOM 698 C C . GLY A 1 85 ? 12.379 3.610 -5.634 1.00 85.00 85 GLY A C 1
ATOM 699 O O . GLY A 1 85 ? 11.155 3.567 -5.537 1.00 85.00 85 GLY A O 1
ATOM 700 N N . LEU A 1 86 ? 13.128 4.368 -4.824 1.00 86.44 86 LEU A N 1
ATOM 701 C CA . LEU A 1 86 ? 12.537 5.273 -3.834 1.00 86.44 86 LEU A CA 1
ATOM 702 C C . LEU A 1 86 ? 11.769 6.417 -4.511 1.00 86.44 86 LEU A C 1
ATOM 704 O O . LEU A 1 86 ? 10.647 6.710 -4.110 1.00 86.44 86 LEU A O 1
ATOM 708 N N . LYS A 1 87 ? 12.346 7.042 -5.547 1.00 85.44 87 LYS A N 1
ATOM 709 C CA . LYS A 1 87 ? 11.675 8.106 -6.316 1.00 85.44 87 LYS A CA 1
ATOM 710 C C . LYS A 1 87 ? 10.387 7.604 -6.962 1.00 85.44 87 LYS A C 1
ATOM 712 O O . LYS A 1 87 ? 9.363 8.273 -6.883 1.00 85.44 87 LYS A O 1
ATOM 717 N N . ASP A 1 88 ? 10.439 6.421 -7.564 1.00 82.19 88 ASP A N 1
ATOM 718 C CA . ASP A 1 88 ? 9.282 5.806 -8.206 1.00 82.19 88 ASP A CA 1
ATOM 719 C C . ASP A 1 88 ? 8.193 5.453 -7.185 1.00 82.19 88 ASP A C 1
ATOM 721 O O . ASP A 1 88 ? 7.029 5.771 -7.391 1.00 82.19 88 ASP A O 1
ATOM 725 N N . TRP A 1 89 ? 8.578 4.910 -6.022 1.00 84.75 89 TRP A N 1
ATOM 726 C CA . TRP A 1 89 ? 7.658 4.697 -4.900 1.00 84.75 89 TRP A CA 1
ATOM 727 C C . TRP A 1 89 ? 6.994 6.006 -4.447 1.00 84.75 89 TRP A C 1
ATOM 729 O O . TRP A 1 89 ? 5.779 6.035 -4.285 1.00 84.75 89 TRP A O 1
ATOM 739 N N . MET A 1 90 ? 7.748 7.104 -4.306 1.00 82.62 90 MET A N 1
ATOM 740 C CA . MET A 1 90 ? 7.182 8.406 -3.924 1.00 82.62 90 MET A CA 1
ATOM 741 C C . MET A 1 90 ? 6.159 8.916 -4.946 1.00 82.62 90 MET A C 1
ATOM 743 O O . MET A 1 90 ? 5.120 9.433 -4.547 1.00 82.62 90 MET A O 1
ATOM 747 N N . ASN A 1 91 ? 6.404 8.724 -6.245 1.00 81.12 91 ASN A N 1
ATOM 748 C CA . ASN A 1 91 ? 5.484 9.149 -7.307 1.00 81.12 91 ASN A CA 1
ATOM 749 C C . ASN A 1 91 ? 4.129 8.422 -7.276 1.00 81.12 91 ASN A C 1
ATOM 751 O O . ASN A 1 91 ? 3.169 8.905 -7.868 1.00 81.12 91 ASN A O 1
ATOM 755 N N . VAL A 1 92 ? 4.034 7.267 -6.609 1.00 74.19 92 VAL A N 1
ATOM 756 C CA . VAL A 1 92 ? 2.756 6.562 -6.417 1.00 74.19 92 VAL A CA 1
ATOM 757 C C . VAL A 1 92 ? 1.878 7.259 -5.368 1.00 74.19 92 VAL A C 1
ATOM 759 O O . VAL A 1 92 ? 0.654 7.143 -5.426 1.00 74.19 92 VAL A O 1
ATOM 762 N N . PHE A 1 93 ? 2.479 7.985 -4.419 1.00 68.69 93 PHE A N 1
ATOM 763 C CA . PHE A 1 93 ? 1.780 8.582 -3.273 1.00 68.69 93 PHE A CA 1
ATOM 764 C C . PHE A 1 93 ? 1.689 10.119 -3.300 1.00 68.69 93 PHE A C 1
ATOM 766 O O . PHE A 1 93 ? 0.985 10.669 -2.451 1.00 68.69 93 PHE A O 1
ATOM 773 N N . VAL A 1 94 ? 2.386 10.800 -4.222 1.00 54.44 94 VAL A N 1
ATOM 774 C CA . VAL A 1 94 ? 2.446 12.275 -4.354 1.00 54.44 94 VAL A CA 1
ATOM 775 C C . VAL A 1 94 ? 1.652 12.777 -5.557 1.00 54.44 94 VAL A C 1
ATOM 777 O O . VAL A 1 94 ? 1.761 12.170 -6.644 1.00 54.44 94 VAL A O 1
#

InterPro domains:
  IPR035500 Nuclear hormone receptor-like domain superfamily [G3DSA:1.10.565.10] (2-84)
  IPR035500 Nuclear hormone receptor-like domain superfamily [SSF48508] (19-79)

Foldseek 3Di:
DDPPPPPCPVVVVVVCCVVPVVVCVLVVVLVDDPLLVVLVVQLVVLQLPDPPDDPVSSVVSVVSNVVSLVVQLVVLCVVPNNPRSNVSSVSVVD